Protein AF-A0A6H2A3I8-F1 (afdb_monomer_lite)

Structure (mmCIF, N/CA/C/O backbone):
data_AF-A0A6H2A3I8-F1
#
_entry.id   AF-A0A6H2A3I8-F1
#
loop_
_atom_site.group_PDB
_atom_site.id
_atom_site.type_symbol
_atom_site.label_atom_id
_atom_site.label_alt_id
_atom_site.label_comp_id
_atom_site.label_asym_id
_atom_site.label_entity_id
_atom_site.label_seq_id
_atom_site.pdbx_PDB_ins_code
_atom_site.Cartn_x
_atom_site.Cartn_y
_atom_site.Cartn_z
_atom_site.occupancy
_atom_site.B_iso_or_equiv
_atom_site.auth_seq_id
_atom_site.auth_comp_id
_atom_site.auth_asym_id
_atom_site.auth_atom_id
_atom_site.pdbx_PDB_model_num
ATOM 1 N N . MET A 1 1 ? -7.106 14.663 -4.298 1.00 49.12 1 MET A N 1
ATOM 2 C CA . MET A 1 1 ? -6.724 13.723 -5.374 1.00 49.12 1 MET A CA 1
ATOM 3 C C . MET A 1 1 ? -7.995 13.041 -5.843 1.00 49.12 1 MET A C 1
ATOM 5 O O . MET A 1 1 ? -8.748 12.582 -4.999 1.00 49.12 1 MET A O 1
ATOM 9 N N . ASN A 1 2 ? -8.311 13.089 -7.138 1.00 61.28 2 ASN A N 1
ATOM 10 C CA . ASN A 1 2 ? -9.554 12.506 -7.648 1.00 61.28 2 ASN A CA 1
ATOM 11 C C . ASN A 1 2 ? -9.355 11.004 -7.859 1.00 61.28 2 ASN A C 1
ATOM 13 O O . ASN A 1 2 ? -8.767 10.603 -8.857 1.00 61.28 2 ASN A O 1
ATOM 17 N N . ASP A 1 3 ? -9.897 10.180 -6.964 1.00 81.12 3 ASP A N 1
ATOM 18 C CA . ASP A 1 3 ? -9.973 8.718 -7.116 1.00 81.12 3 ASP A CA 1
ATOM 19 C C . ASP A 1 3 ? -11.012 8.303 -8.168 1.00 81.12 3 ASP A C 1
ATOM 21 O O . ASP A 1 3 ? -11.724 7.319 -8.008 1.00 81.12 3 ASP A O 1
ATOM 25 N N . LYS A 1 4 ? -11.151 9.080 -9.247 1.00 91.25 4 LYS A N 1
ATOM 26 C CA . LYS A 1 4 ? -12.062 8.787 -10.351 1.00 91.25 4 LYS A CA 1
ATOM 27 C C . LYS A 1 4 ? -11.296 8.088 -11.459 1.00 91.25 4 LYS A C 1
ATOM 29 O O . LYS A 1 4 ? -10.238 8.540 -11.882 1.00 91.25 4 LYS A O 1
ATOM 34 N N . CYS A 1 5 ? -11.870 7.008 -11.967 1.00 91.62 5 CYS A N 1
ATOM 35 C CA . CYS A 1 5 ? -11.320 6.266 -13.081 1.00 91.62 5 CYS A CA 1
ATOM 36 C C . CYS A 1 5 ? -11.288 7.150 -14.338 1.00 91.62 5 CYS A C 1
ATOM 38 O O . CYS A 1 5 ? -12.346 7.637 -14.749 1.00 91.62 5 CYS A O 1
ATOM 40 N N . PR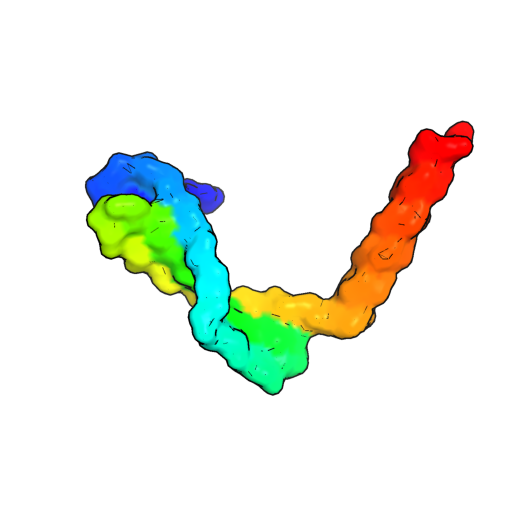O A 1 6 ? -10.136 7.286 -15.015 1.00 90.62 6 PRO A N 1
ATOM 41 C CA . PRO A 1 6 ? -10.033 8.082 -16.236 1.00 90.62 6 PRO A CA 1
ATOM 42 C C . PRO A 1 6 ? -10.836 7.492 -17.405 1.00 90.62 6 PRO A C 1
ATOM 44 O O . PRO A 1 6 ? -11.118 8.200 -18.364 1.00 90.62 6 PRO A O 1
ATOM 47 N N . ARG A 1 7 ? -11.229 6.208 -17.340 1.00 92.19 7 ARG A N 1
ATOM 48 C CA . ARG A 1 7 ? -12.007 5.547 -18.403 1.00 92.19 7 ARG A CA 1
ATOM 49 C C . ARG A 1 7 ? -13.520 5.699 -18.265 1.00 92.19 7 ARG A C 1
ATOM 51 O O . ARG A 1 7 ? -14.203 5.798 -19.272 1.00 92.19 7 ARG A O 1
ATOM 58 N N . CYS A 1 8 ? -14.060 5.647 -17.049 1.00 92.94 8 CYS A N 1
ATOM 59 C CA . CYS A 1 8 ? -15.516 5.606 -16.836 1.00 92.94 8 CYS A CA 1
ATOM 60 C C . CYS A 1 8 ? -16.031 6.612 -15.798 1.00 92.94 8 CYS A C 1
ATOM 62 O O . CYS A 1 8 ? -17.223 6.621 -15.502 1.00 92.94 8 CYS A O 1
ATOM 64 N N . GLY A 1 9 ? -15.150 7.417 -15.194 1.00 92.12 9 GLY A N 1
ATOM 65 C CA . GLY A 1 9 ? -15.497 8.447 -14.210 1.00 92.12 9 GLY A CA 1
ATOM 66 C C . GLY A 1 9 ? -15.953 7.934 -12.838 1.00 92.12 9 GLY A C 1
ATOM 67 O O . GLY A 1 9 ? -16.152 8.742 -11.930 1.00 92.12 9 GLY A O 1
ATOM 68 N N . LYS A 1 10 ? -16.107 6.614 -12.661 1.00 92.31 10 LYS A N 1
ATOM 69 C CA . LYS A 1 10 ? -16.490 5.986 -11.385 1.00 92.31 10 LYS A CA 1
ATOM 70 C C . LYS A 1 10 ? -15.345 6.017 -10.376 1.00 92.31 10 LYS A C 1
ATOM 72 O O . LYS A 1 10 ? -14.183 6.087 -10.763 1.00 92.31 10 LYS A O 1
ATOM 77 N N . ILE A 1 11 ? -15.681 5.909 -9.094 1.00 92.12 11 ILE A N 1
ATOM 78 C CA . ILE A 1 11 ? -14.696 5.836 -8.011 1.00 92.12 11 ILE A CA 1
ATOM 79 C C . ILE A 1 11 ? -13.857 4.557 -8.155 1.00 92.12 11 ILE A C 1
ATOM 81 O O . ILE A 1 11 ? -14.381 3.482 -8.455 1.00 92.12 11 ILE A O 1
ATOM 85 N N . MET A 1 12 ? -12.549 4.701 -7.982 1.00 93.38 12 MET A N 1
ATOM 86 C CA . MET A 1 12 ? -11.585 3.615 -7.891 1.00 93.38 12 MET A CA 1
ATOM 87 C C . MET A 1 12 ? -11.419 3.198 -6.434 1.00 93.38 12 MET A C 1
ATOM 89 O O . MET A 1 12 ? -11.496 4.026 -5.530 1.00 93.38 12 MET A O 1
ATOM 93 N N . VAL A 1 13 ? -11.154 1.916 -6.218 1.00 92.12 13 VAL A N 1
ATOM 94 C CA . VAL A 1 13 ? -10.885 1.346 -4.896 1.00 92.12 13 VAL A CA 1
ATOM 95 C C . VAL A 1 13 ? -9.473 0.790 -4.855 1.00 92.12 13 VAL A C 1
ATOM 97 O O . VAL A 1 13 ? -8.978 0.274 -5.859 1.00 92.12 13 VAL A O 1
ATOM 100 N N . GLU A 1 14 ? -8.823 0.893 -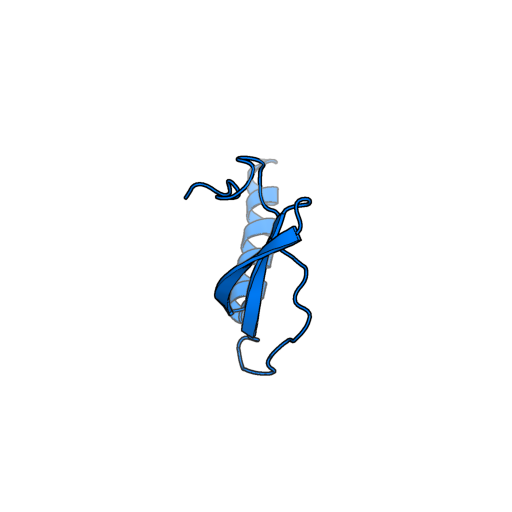3.704 1.00 91.00 14 GLU A N 1
ATOM 101 C CA . GLU A 1 14 ? -7.518 0.277 -3.498 1.00 91.00 14 GLU A CA 1
ATOM 102 C C . GLU A 1 14 ? -7.677 -1.243 -3.388 1.00 91.00 14 GLU A C 1
ATOM 104 O O . GLU A 1 14 ? -8.551 -1.752 -2.682 1.00 91.00 14 GLU A O 1
ATOM 109 N N . LYS A 1 15 ? -6.852 -1.982 -4.129 1.00 89.12 15 LYS A N 1
ATOM 110 C CA . LYS A 1 15 ? -6.775 -3.434 -4.016 1.00 89.12 15 LYS A CA 1
ATOM 111 C C . LYS A 1 15 ? -5.968 -3.816 -2.779 1.00 89.12 15 LYS A C 1
ATOM 113 O O . LYS A 1 15 ? -4.968 -3.163 -2.485 1.00 89.12 15 LYS A O 1
ATOM 118 N N . PRO A 1 16 ? -6.335 -4.920 -2.106 1.00 86.25 16 PRO A N 1
ATOM 119 C CA . PRO A 1 16 ? -5.487 -5.472 -1.065 1.00 86.25 16 PRO A CA 1
ATOM 120 C C . PRO A 1 16 ? -4.104 -5.811 -1.647 1.00 86.25 16 PRO A C 1
ATOM 122 O O . PRO A 1 16 ? -4.016 -6.281 -2.791 1.00 86.25 16 PRO A O 1
ATOM 125 N N . PRO A 1 17 ? -3.026 -5.583 -0.880 1.00 85.94 17 PRO A N 1
ATOM 126 C CA . PRO A 1 17 ? -1.677 -5.845 -1.349 1.00 85.94 17 PRO A CA 1
ATOM 127 C C . PRO A 1 17 ? -1.519 -7.329 -1.673 1.00 85.94 17 PRO A C 1
ATOM 129 O O . PRO A 1 17 ? -1.761 -8.196 -0.837 1.00 85.94 17 PRO A O 1
ATOM 132 N N . THR A 1 18 ? -1.126 -7.625 -2.911 1.00 85.06 18 THR A N 1
ATOM 133 C CA . THR A 1 18 ? -0.877 -9.008 -3.359 1.00 85.06 18 THR A CA 1
ATOM 134 C C . THR A 1 18 ? 0.529 -9.471 -2.984 1.00 85.06 18 THR A C 1
ATOM 136 O O . THR A 1 18 ? 0.754 -10.651 -2.739 1.00 85.06 18 THR A O 1
ATOM 139 N N . VAL A 1 19 ? 1.476 -8.532 -2.919 1.00 89.06 19 VAL A N 1
ATOM 140 C CA . VAL A 1 19 ? 2.867 -8.772 -2.535 1.00 89.06 19 VAL A CA 1
ATOM 141 C C . VAL A 1 19 ? 3.221 -7.809 -1.413 1.00 89.06 19 VAL A C 1
ATOM 143 O O . VAL A 1 19 ? 2.973 -6.608 -1.517 1.00 89.06 19 VAL A O 1
ATOM 146 N N . ILE A 1 20 ? 3.808 -8.352 -0.349 1.00 91.75 20 ILE A N 1
ATOM 147 C CA . ILE A 1 20 ? 4.352 -7.583 0.766 1.00 91.75 20 ILE A CA 1
ATOM 148 C C . ILE A 1 20 ? 5.865 -7.779 0.758 1.00 91.75 20 ILE A C 1
ATOM 150 O O . ILE A 1 20 ? 6.361 -8.900 0.864 1.00 91.75 20 ILE A O 1
ATOM 154 N N . TYR A 1 21 ? 6.599 -6.681 0.634 1.00 91.38 21 TYR A N 1
ATOM 155 C CA . TYR A 1 21 ? 8.045 -6.649 0.769 1.00 91.38 21 TYR A CA 1
ATOM 156 C C . TYR A 1 21 ? 8.414 -6.625 2.253 1.00 91.38 21 TYR A C 1
ATOM 158 O O . TYR A 1 21 ? 7.990 -5.743 3.005 1.00 91.38 21 TYR A O 1
ATOM 166 N N . THR A 1 22 ? 9.244 -7.577 2.668 1.00 90.38 22 THR A N 1
ATOM 167 C CA . THR A 1 22 ? 9.698 -7.775 4.053 1.00 90.38 22 THR A CA 1
ATOM 168 C C . THR A 1 22 ? 10.799 -6.783 4.456 1.00 90.38 22 THR A C 1
ATOM 170 O O . THR A 1 22 ? 11.826 -7.170 5.010 1.00 90.38 22 THR A O 1
ATOM 173 N N . THR A 1 23 ? 10.626 -5.499 4.135 1.00 89.88 23 THR A N 1
ATOM 174 C CA . THR A 1 23 ? 11.473 -4.409 4.642 1.00 89.88 23 THR A CA 1
ATOM 175 C C . THR A 1 23 ? 11.040 -3.995 6.049 1.00 89.88 23 THR A C 1
ATOM 177 O O . THR A 1 23 ? 9.985 -4.414 6.522 1.00 89.88 23 THR A O 1
ATOM 180 N N . ASN A 1 24 ? 11.834 -3.162 6.728 1.00 86.25 24 ASN A N 1
ATOM 181 C CA . ASN A 1 24 ? 11.446 -2.563 8.005 1.00 86.25 24 ASN A CA 1
ATOM 182 C C . ASN A 1 24 ? 11.348 -1.027 7.873 1.00 86.25 24 ASN A C 1
ATOM 184 O O . ASN A 1 24 ? 12.396 -0.388 7.763 1.00 86.25 24 ASN A O 1
ATOM 188 N N . PRO A 1 25 ? 10.139 -0.428 7.863 1.00 88.56 25 PRO A N 1
ATOM 189 C CA . PRO A 1 25 ? 8.828 -1.083 7.925 1.00 88.56 25 PRO A CA 1
ATOM 190 C C . PRO A 1 25 ? 8.466 -1.793 6.608 1.00 88.56 25 PRO A C 1
ATOM 192 O O . PRO A 1 25 ? 9.085 -1.550 5.567 1.00 88.56 25 PRO A O 1
ATOM 195 N N . ALA A 1 26 ? 7.490 -2.706 6.658 1.00 91.69 26 ALA A N 1
ATOM 196 C CA . ALA A 1 26 ? 7.056 -3.475 5.489 1.00 91.69 26 ALA A CA 1
ATOM 197 C C . ALA A 1 26 ? 6.567 -2.543 4.373 1.00 91.69 26 ALA A C 1
ATOM 199 O O . ALA A 1 26 ? 6.014 -1.484 4.656 1.00 91.69 26 ALA A O 1
ATOM 200 N N . GLN A 1 27 ? 6.747 -2.934 3.117 1.00 93.88 27 GLN A N 1
ATOM 201 C CA . GLN A 1 27 ? 6.273 -2.163 1.964 1.00 93.88 27 GLN A CA 1
ATOM 202 C C . GLN A 1 27 ? 5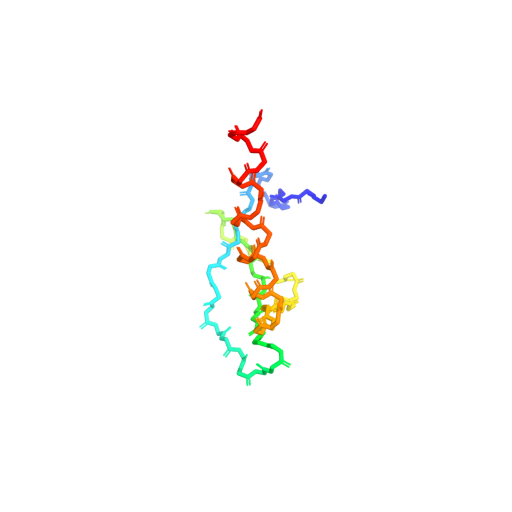.326 -2.998 1.112 1.00 93.88 27 GLN A C 1
ATOM 204 O O . GLN A 1 27 ? 5.446 -4.219 1.060 1.00 93.88 27 GLN A O 1
ATOM 209 N N . TRP A 1 28 ? 4.421 -2.349 0.392 1.00 93.94 28 TRP A N 1
ATOM 210 C CA . TRP A 1 28 ? 3.596 -2.987 -0.633 1.00 93.94 28 TRP A CA 1
ATOM 211 C C . TRP A 1 28 ? 3.210 -1.980 -1.713 1.00 93.94 28 TRP A C 1
ATOM 213 O O . TRP A 1 28 ? 3.286 -0.768 -1.506 1.00 93.94 28 TRP A O 1
ATOM 223 N N . ASP A 1 29 ? 2.804 -2.477 -2.876 1.00 93.38 29 ASP A N 1
ATOM 224 C CA . ASP A 1 29 ? 2.312 -1.622 -3.955 1.00 93.38 29 ASP A CA 1
ATOM 225 C C . ASP A 1 29 ? 0.878 -1.159 -3.665 1.00 93.38 29 ASP A C 1
ATOM 227 O O . ASP A 1 29 ? 0.017 -1.962 -3.295 1.00 93.38 29 ASP A O 1
ATOM 231 N N . SER A 1 30 ? 0.607 0.129 -3.877 1.00 92.50 30 SER A N 1
ATOM 232 C CA . SER A 1 30 ? -0.745 0.689 -3.846 1.00 92.50 30 SER A CA 1
ATOM 233 C C . SER A 1 30 ? -1.341 0.630 -5.242 1.00 92.50 30 SER A C 1
ATOM 235 O O . SER A 1 30 ? -0.962 1.380 -6.146 1.00 92.50 30 SER A O 1
ATOM 237 N N . ILE A 1 31 ? -2.263 -0.307 -5.437 1.00 93.00 31 ILE A N 1
ATOM 238 C CA . ILE A 1 31 ? -2.916 -0.525 -6.725 1.00 93.00 31 ILE A CA 1
ATOM 239 C C . ILE A 1 31 ? -4.360 -0.065 -6.611 1.00 93.00 31 ILE A C 1
ATOM 241 O O . ILE A 1 31 ? -5.162 -0.679 -5.914 1.00 93.00 31 ILE A O 1
ATOM 245 N N . MET A 1 32 ? -4.718 0.970 -7.362 1.00 93.25 32 MET A N 1
ATOM 246 C CA . MET A 1 32 ? -6.104 1.390 -7.511 1.00 93.25 32 MET A CA 1
ATOM 247 C C . MET A 1 32 ? -6.746 0.621 -8.659 1.00 93.25 32 MET A C 1
ATOM 249 O O . MET A 1 32 ? -6.155 0.436 -9.723 1.00 93.25 32 MET A O 1
ATOM 253 N N . TRP A 1 33 ? -7.987 0.198 -8.474 1.00 93.25 33 TRP A N 1
ATOM 254 C CA . TRP A 1 33 ? -8.738 -0.558 -9.463 1.00 93.25 33 TRP A CA 1
ATOM 255 C C . TRP A 1 33 ? -10.151 -0.014 -9.633 1.00 93.25 33 TRP A C 1
ATOM 257 O O . TRP A 1 33 ? -10.773 0.495 -8.702 1.00 93.25 33 TRP A O 1
ATOM 267 N N . CYS A 1 34 ? -10.667 -0.142 -10.850 1.00 94.25 34 CYS A N 1
ATOM 268 C CA . CYS A 1 34 ? -12.040 0.169 -11.195 1.00 94.25 34 CYS A CA 1
ATOM 269 C C . CYS A 1 34 ? -12.733 -1.054 -11.799 1.00 94.25 34 CYS A C 1
ATOM 271 O O . CYS A 1 34 ? -12.151 -1.765 -12.618 1.00 94.25 34 CYS A O 1
ATOM 273 N N . GLY A 1 35 ? -14.026 -1.216 -11.507 1.00 90.94 35 GLY A N 1
ATOM 274 C CA . GLY A 1 35 ? -14.870 -2.277 -12.069 1.00 90.94 35 GLY A CA 1
ATOM 275 C C . GLY A 1 35 ? -14.953 -2.320 -13.601 1.00 90.94 35 GLY A C 1
ATOM 276 O O . GLY A 1 35 ? -15.382 -3.326 -14.148 1.00 90.94 35 GLY A O 1
ATOM 277 N N . CYS A 1 36 ? -14.519 -1.272 -14.314 1.00 92.56 36 CYS A N 1
ATOM 278 C CA . CYS A 1 36 ? -14.403 -1.282 -15.779 1.00 92.56 36 CYS A CA 1
ATOM 279 C C . CYS A 1 36 ? -13.137 -1.990 -16.305 1.00 92.56 36 CYS A C 1
ATOM 281 O O . CYS A 1 36 ? -12.890 -1.979 -17.508 1.00 92.56 36 CYS A O 1
ATOM 283 N N . GLY A 1 37 ? -12.305 -2.547 -15.418 1.00 91.06 37 GLY A N 1
ATOM 284 C CA . GLY A 1 37 ? -11.050 -3.215 -15.768 1.00 91.06 37 GLY A CA 1
ATOM 285 C C . GLY A 1 37 ? -9.829 -2.291 -15.819 1.00 91.06 37 GLY A C 1
ATOM 286 O O . GLY A 1 37 ? -8.732 -2.762 -16.101 1.00 91.06 37 GLY A O 1
ATOM 287 N N . TYR A 1 38 ? -9.980 -0.993 -15.534 1.00 93.12 38 TYR A N 1
ATOM 288 C CA . TYR A 1 38 ? -8.837 -0.091 -15.372 1.00 93.12 38 TYR A CA 1
ATOM 289 C C . TYR A 1 38 ? -8.146 -0.325 -14.025 1.00 93.12 38 TYR A C 1
ATOM 291 O O . TYR A 1 38 ? -8.808 -0.421 -12.990 1.00 93.12 38 TYR A O 1
ATOM 299 N N . SER A 1 39 ? -6.818 -0.351 -14.033 1.00 92.00 39 SER A N 1
ATOM 300 C CA . SER A 1 39 ? -5.995 -0.345 -12.828 1.00 92.00 39 SER A CA 1
ATOM 301 C C . SER A 1 39 ? -4.811 0.589 -12.994 1.00 92.00 39 SER A C 1
ATOM 303 O O . SER A 1 39 ? -4.260 0.701 -14.086 1.00 92.00 39 SER A O 1
ATOM 305 N N . GLU A 1 40 ? -4.405 1.206 -11.896 1.00 92.38 40 GLU A N 1
ATOM 306 C CA . GLU A 1 40 ? -3.272 2.117 -11.830 1.00 92.38 40 GLU A CA 1
ATOM 307 C C . GLU A 1 40 ? -2.423 1.777 -10.606 1.00 92.38 40 GLU A C 1
ATOM 309 O O . GLU A 1 40 ? -2.955 1.574 -9.514 1.00 92.38 40 GLU A O 1
ATOM 314 N N . ASN A 1 41 ? -1.106 1.713 -10.794 1.00 91.31 41 ASN A N 1
ATOM 315 C CA . ASN A 1 41 ? -0.156 1.592 -9.696 1.00 91.31 41 ASN A CA 1
ATOM 316 C C . ASN A 1 41 ? 0.228 3.006 -9.232 1.00 91.31 41 ASN A C 1
ATOM 318 O O . ASN A 1 41 ? 0.768 3.785 -10.017 1.00 91.31 41 ASN A O 1
ATOM 322 N N . ARG A 1 42 ? -0.064 3.334 -7.970 1.00 90.38 42 ARG A N 1
ATOM 323 C CA . ARG A 1 42 ? 0.229 4.634 -7.345 1.00 90.38 42 ARG A CA 1
ATOM 324 C C . ARG A 1 42 ? 1.574 4.676 -6.618 1.00 90.38 42 ARG A C 1
ATOM 326 O O . ARG A 1 42 ? 1.869 5.640 -5.917 1.00 90.38 42 ARG A O 1
ATOM 333 N N . GLY A 1 43 ? 2.403 3.658 -6.809 1.00 90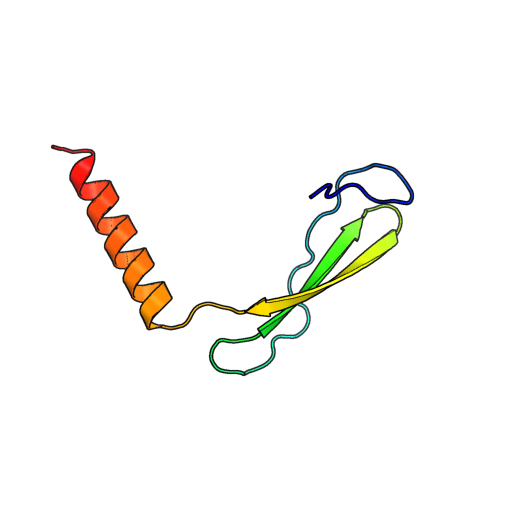.56 43 GLY A N 1
ATOM 334 C CA . GLY A 1 43 ? 3.702 3.508 -6.176 1.00 90.56 43 GLY A CA 1
ATOM 335 C C . GLY A 1 43 ? 3.637 2.624 -4.936 1.00 90.56 43 GLY A C 1
ATOM 336 O O . GLY A 1 43 ? 2.736 1.801 -4.775 1.00 90.56 43 GLY A O 1
ATOM 337 N N . ARG A 1 44 ? 4.628 2.788 -4.059 1.00 91.19 44 ARG A N 1
ATOM 338 C CA . ARG A 1 44 ? 4.774 1.979 -2.847 1.00 91.19 44 ARG A CA 1
ATOM 339 C C . ARG A 1 44 ? 4.275 2.712 -1.620 1.00 91.19 44 ARG A C 1
ATOM 341 O O . ARG A 1 44 ? 4.578 3.886 -1.416 1.00 91.19 44 ARG A O 1
ATOM 348 N N . VAL A 1 45 ? 3.573 1.969 -0.779 1.00 91.56 45 VAL A N 1
ATOM 349 C CA . VAL A 1 45 ? 3.152 2.396 0.548 1.00 91.56 45 VAL A CA 1
ATOM 350 C C . VAL A 1 45 ? 4.003 1.676 1.579 1.00 91.56 45 VAL A C 1
ATOM 352 O O . VAL A 1 45 ? 4.410 0.527 1.395 1.00 91.56 45 VAL A O 1
ATOM 355 N N . TRP A 1 46 ? 4.285 2.391 2.660 1.00 92.19 46 TRP A N 1
ATOM 356 C CA . TRP A 1 46 ? 5.025 1.885 3.799 1.00 92.19 46 TRP A CA 1
ATOM 357 C C . TRP A 1 46 ? 4.051 1.571 4.926 1.00 92.19 46 TRP A C 1
ATOM 359 O O . TRP A 1 46 ? 3.152 2.355 5.235 1.00 92.19 46 TRP A O 1
ATOM 369 N N . GLY A 1 47 ? 4.251 0.420 5.551 1.00 90.19 47 GLY A N 1
ATOM 370 C CA . GLY A 1 47 ? 3.639 0.087 6.821 1.00 90.19 47 GLY A CA 1
ATOM 371 C C . GLY A 1 47 ? 4.178 0.955 7.949 1.00 90.19 47 GLY A C 1
ATOM 372 O O . GLY A 1 47 ? 5.024 1.830 7.763 1.00 90.19 47 GLY A O 1
ATOM 373 N N . LYS A 1 48 ? 3.680 0.687 9.150 1.00 88.56 48 LYS A N 1
ATOM 374 C CA . LYS A 1 48 ? 4.089 1.401 10.358 1.00 88.56 48 LYS A CA 1
ATOM 375 C C . LYS A 1 48 ? 5.204 0.644 11.066 1.00 88.56 48 LYS A C 1
ATOM 377 O O . LYS A 1 48 ? 5.215 -0.589 11.058 1.00 88.56 48 LYS A O 1
ATOM 382 N N . THR A 1 49 ? 6.117 1.375 11.695 1.00 88.94 49 THR A N 1
ATOM 383 C CA . THR A 1 49 ? 7.083 0.771 12.622 1.00 88.94 49 THR A CA 1
ATOM 384 C C . THR A 1 49 ? 6.384 0.326 13.909 1.00 88.94 49 THR A C 1
ATOM 386 O O . THR A 1 49 ? 5.246 0.720 14.190 1.00 88.94 49 THR A O 1
ATOM 389 N N . GLN A 1 50 ? 7.057 -0.494 14.721 1.00 85.44 50 GLN A N 1
ATOM 390 C CA . GLN A 1 50 ? 6.518 -0.904 16.021 1.00 85.44 50 GLN A CA 1
ATOM 391 C C . GLN A 1 50 ? 6.280 0.296 16.947 1.00 85.44 50 GLN A C 1
ATOM 393 O O . GLN A 1 50 ? 5.262 0.337 17.633 1.00 85.44 50 GLN A O 1
ATOM 398 N N . GLU A 1 51 ? 7.165 1.292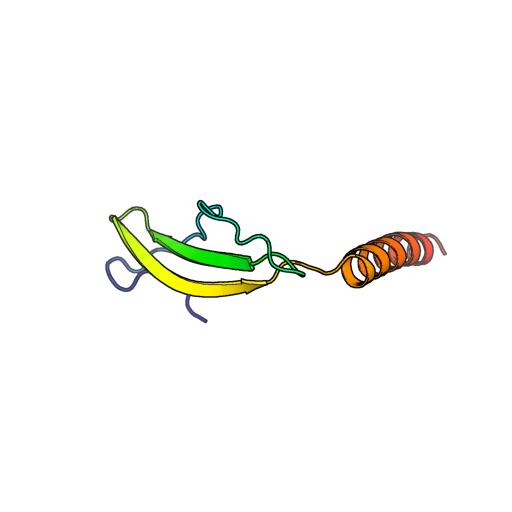 16.926 1.00 88.75 51 GLU A N 1
ATOM 399 C CA . GLU A 1 51 ? 7.051 2.518 17.719 1.00 88.75 51 GLU A CA 1
ATOM 400 C C . GLU A 1 51 ? 5.825 3.332 17.303 1.00 88.75 51 GLU A C 1
ATOM 402 O O . GLU A 1 51 ? 5.070 3.784 18.159 1.00 88.75 51 GLU A O 1
ATOM 407 N N . GLN A 1 52 ? 5.575 3.465 15.996 1.00 89.38 52 GLN A N 1
ATOM 408 C CA . GLN A 1 52 ? 4.387 4.151 15.482 1.00 89.38 52 GLN A CA 1
ATOM 409 C C . GLN A 1 52 ? 3.099 3.421 15.878 1.00 89.38 52 GLN A C 1
ATOM 411 O O . GLN A 1 52 ? 2.139 4.049 16.320 1.00 89.38 52 GLN A O 1
ATOM 416 N N . LEU A 1 53 ? 3.085 2.088 15.782 1.00 88.56 53 LEU A N 1
ATOM 417 C CA . LEU A 1 53 ? 1.948 1.279 16.230 1.00 88.56 53 LEU A CA 1
ATOM 418 C C . LEU A 1 53 ? 1.712 1.407 17.740 1.00 88.56 53 LEU A C 1
ATOM 420 O O . LEU A 1 53 ? 0.564 1.447 18.184 1.00 88.56 53 LEU A O 1
ATOM 424 N N . LEU A 1 54 ? 2.781 1.458 18.537 1.00 90.81 54 LEU A N 1
ATOM 425 C CA . LEU A 1 54 ? 2.695 1.643 19.983 1.00 90.81 54 LEU A CA 1
ATOM 426 C C . LEU A 1 54 ? 2.154 3.034 20.332 1.00 90.81 54 LEU A C 1
ATOM 428 O O . LEU A 1 54 ? 1.253 3.142 21.165 1.00 90.81 54 LEU A O 1
ATOM 432 N N . GLN A 1 55 ? 2.655 4.072 19.662 1.00 91.50 55 GLN A N 1
ATOM 433 C CA . GLN A 1 55 ? 2.209 5.451 19.835 1.00 91.50 55 GLN A CA 1
ATOM 434 C C . GLN A 1 55 ? 0.712 5.593 19.532 1.00 91.50 55 GLN A C 1
ATOM 436 O O . GLN A 1 55 ? -0.029 6.146 20.339 1.00 91.50 55 GLN A O 1
ATOM 441 N N . GLU A 1 56 ? 0.232 5.028 18.423 1.00 89.75 56 GLU A N 1
ATOM 442 C CA . GLU A 1 56 ? -1.192 5.068 18.066 1.00 89.75 56 GLU A CA 1
ATOM 443 C C . GLU A 1 56 ? -2.079 4.352 19.085 1.00 89.75 56 GLU A C 1
ATOM 445 O O . GLU A 1 56 ? -3.148 4.854 19.438 1.00 89.75 56 GLU A O 1
ATOM 450 N N . LYS A 1 57 ? -1.633 3.200 19.600 1.00 89.69 57 LYS A N 1
ATOM 451 C CA . LYS A 1 57 ? -2.344 2.490 20.672 1.00 89.69 57 LYS A CA 1
ATOM 452 C C . LYS A 1 57 ? -2.418 3.332 21.943 1.00 89.69 57 LYS A C 1
ATOM 454 O O . LYS A 1 57 ? -3.486 3.424 22.547 1.00 89.69 57 LYS A O 1
ATOM 459 N N . TRP A 1 58 ? -1.311 3.958 22.338 1.00 91.62 58 TRP A N 1
ATOM 460 C CA . TRP A 1 58 ? -1.262 4.833 23.508 1.00 91.62 58 TRP A CA 1
ATOM 461 C C . TRP A 1 58 ? -2.186 6.048 23.345 1.00 91.62 58 TRP A C 1
ATOM 463 O O . TRP A 1 58 ? -2.975 6.356 24.241 1.00 91.62 58 TRP A O 1
ATOM 473 N N . GLU A 1 59 ? -2.167 6.694 22.177 1.00 91.69 59 GLU A N 1
ATOM 474 C CA . GLU A 1 59 ? -3.063 7.809 21.866 1.00 91.69 59 GLU A CA 1
ATOM 475 C C . GLU A 1 59 ? -4.534 7.397 21.870 1.00 91.69 59 GLU A C 1
ATOM 477 O O . GLU A 1 59 ? -5.363 8.125 22.411 1.00 91.69 59 GLU A O 1
ATOM 482 N N . HIS A 1 60 ? -4.876 6.239 2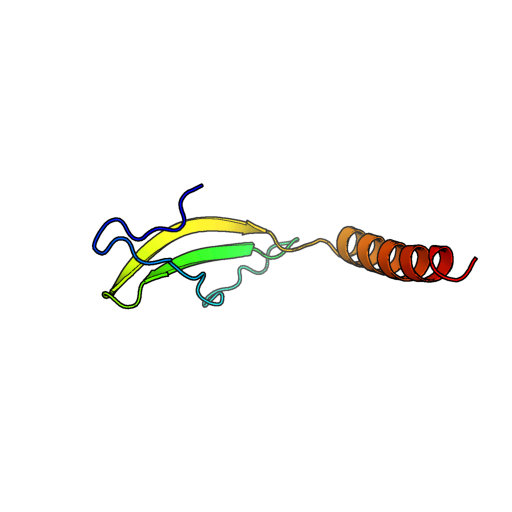1.302 1.00 86.44 60 HIS A N 1
ATOM 483 C CA . HIS A 1 60 ? -6.248 5.735 21.290 1.00 86.44 60 HIS A CA 1
ATOM 484 C C . HIS A 1 60 ? -6.785 5.526 22.715 1.00 86.44 60 HIS A C 1
ATOM 486 O O . HIS A 1 60 ? -7.895 5.959 23.031 1.00 86.44 60 HIS A O 1
ATOM 492 N N . ILE A 1 61 ? -5.980 4.925 23.598 1.00 88.38 61 ILE A N 1
ATOM 493 C CA . ILE A 1 61 ? -6.333 4.726 25.013 1.00 88.38 61 ILE A CA 1
ATOM 494 C C . ILE A 1 61 ? -6.552 6.077 25.710 1.00 88.38 61 ILE A C 1
ATOM 496 O O . ILE A 1 61 ? -7.556 6.275 26.395 1.00 88.38 61 ILE A O 1
ATOM 500 N N . ASN A 1 62 ? -5.652 7.038 25.504 1.00 85.25 62 ASN A N 1
ATOM 501 C CA . ASN A 1 62 ? -5.730 8.329 26.187 1.00 85.25 62 ASN A CA 1
ATOM 502 C C . ASN A 1 62 ? -6.803 9.267 25.626 1.00 85.25 62 ASN A C 1
ATOM 504 O O . ASN A 1 62 ? -7.339 10.086 26.372 1.00 85.25 62 ASN A O 1
ATOM 508 N N . ARG A 1 63 ? -7.169 9.146 24.344 1.00 75.88 63 ARG A N 1
ATOM 509 C CA . ARG A 1 63 ? -8.330 9.852 23.779 1.00 75.88 63 ARG A CA 1
ATOM 510 C C . ARG A 1 63 ? -9.636 9.346 24.390 1.00 75.88 63 ARG A C 1
ATOM 512 O O . ARG A 1 63 ? -10.480 10.164 24.734 1.00 75.88 63 ARG A O 1
ATOM 519 N N . GLY A 1 64 ? -9.773 8.033 24.600 1.00 61.62 64 GLY A N 1
ATOM 520 C CA . GLY A 1 64 ? -10.929 7.454 25.296 1.00 61.62 64 GLY A CA 1
ATOM 521 C C . GLY A 1 64 ? -11.034 7.874 26.768 1.00 61.62 64 GLY A C 1
ATOM 522 O O . GLY A 1 64 ? -12.134 8.007 27.297 1.00 61.62 64 GLY A O 1
ATOM 523 N N . ARG A 1 65 ? -9.897 8.148 27.419 1.00 55.75 65 ARG A N 1
ATOM 524 C CA . ARG A 1 65 ? -9.853 8.646 28.802 1.00 55.75 65 ARG A CA 1
ATOM 525 C C . ARG A 1 65 ? -10.354 10.089 28.934 1.00 55.75 65 ARG A C 1
ATOM 527 O O . ARG A 1 65 ? -11.066 10.378 29.882 1.00 55.75 65 ARG A O 1
ATOM 534 N N . LYS A 1 66 ? -10.058 10.958 27.960 1.00 52.75 66 LYS A N 1
ATOM 535 C CA . LYS A 1 66 ? -10.509 12.366 27.947 1.00 52.75 66 LYS A CA 1
ATOM 536 C C . LYS A 1 66 ? -12.000 12.565 27.644 1.00 52.75 66 LYS A C 1
ATOM 538 O O . LYS A 1 66 ? -12.493 13.666 27.824 1.00 52.75 66 LYS A O 1
ATOM 543 N N . ALA A 1 67 ? -12.703 11.550 27.139 1.00 53.16 67 ALA A N 1
ATOM 544 C CA . ALA A 1 67 ? -14.134 11.644 26.827 1.00 53.16 67 ALA A CA 1
ATOM 545 C C . ALA A 1 67 ? -15.051 11.312 28.023 1.00 53.16 67 ALA A C 1
ATOM 547 O O . ALA A 1 67 ? -16.266 11.420 27.894 1.00 53.16 67 ALA A O 1
ATOM 548 N N . ASN A 1 68 ? -14.478 10.879 29.153 1.00 51.09 68 ASN A N 1
ATOM 549 C CA . ASN A 1 68 ? -15.194 10.487 30.373 1.00 51.09 68 ASN A CA 1
ATOM 550 C C . ASN A 1 68 ? -14.838 11.372 31.590 1.00 51.09 68 ASN A C 1
ATOM 552 O O . ASN A 1 68 ? -15.143 10.995 32.720 1.00 51.09 68 ASN A O 1
ATOM 556 N N . GLU A 1 69 ? -14.175 12.509 31.360 1.00 48.00 69 GLU A N 1
ATOM 557 C CA . GLU A 1 69 ? -13.944 13.595 32.331 1.00 48.00 69 GLU A CA 1
ATOM 558 C C . GLU A 1 69 ? -14.783 14.812 31.928 1.00 48.00 69 GLU A C 1
ATOM 560 O O . GLU A 1 69 ? -15.310 15.483 32.842 1.00 48.00 69 GLU A O 1
#

pLDDT: mean 86.06, std 12.07, range [48.0, 94.25]

Secondary structure (DSSP, 8-state):
---B-TTT-PBPEEPPPS-EE--SS-EEEEEEE-TTS-EEEEEEEE---HHHHHHHHHHHHHHHHHT--

Sequence (69 aa):
MNDKCPRCGKIMVEKPPTVIYTTNPAQWDSIMWCGCGYSENRGRVWGKTQEQLLQEKWEHINRGRKANE

Organism: NCBI:txid1070528

Foldseek 3Di:
DQCADPPPRDHWDWDDFPDWDPDVQIKGWTWTDDPVGDIDTPGMDGDDHPVRVVVVVVVVVVVVVVVVD

Radius of gyration: 17.31 Å; chains: 1; bounding box: 28×23×51 Å